Protein AF-A0A6L5YE89-F1 (afdb_monomer_lite)

Organism: NCBI:txid2605789

Structure (mmCIF, N/CA/C/O backbone):
data_AF-A0A6L5YE89-F1
#
_entry.id   AF-A0A6L5YE89-F1
#
loop_
_atom_site.group_PDB
_atom_site.id
_atom_site.type_symbol
_atom_site.label_atom_id
_atom_site.label_alt_id
_atom_site.label_comp_id
_atom_site.label_asym_id
_atom_site.label_entity_id
_atom_site.label_seq_id
_atom_site.pdbx_PDB_ins_code
_atom_site.Cartn_x
_atom_site.Cartn_y
_atom_site.Cartn_z
_atom_site.occupancy
_atom_site.B_iso_or_equiv
_atom_site.auth_seq_id
_atom_site.auth_comp_id
_atom_site.auth_asym_id
_atom_site.auth_atom_id
_atom_site.pdbx_PDB_model_num
ATOM 1 N N . MET A 1 1 ? -26.542 -18.245 15.545 1.00 42.38 1 MET A N 1
ATOM 2 C CA . MET A 1 1 ? -25.545 -17.377 14.879 1.00 42.38 1 MET A CA 1
ATOM 3 C C . MET A 1 1 ? -25.358 -16.134 15.733 1.00 42.38 1 MET A C 1
ATOM 5 O O . MET A 1 1 ? -26.327 -15.424 15.961 1.00 42.38 1 MET A O 1
ATOM 9 N N . LYS A 1 2 ? -24.168 -15.932 16.309 1.00 50.03 2 LYS A N 1
ATOM 10 C CA . LYS A 1 2 ? -23.885 -14.775 17.168 1.00 50.03 2 LYS A CA 1
ATOM 11 C C . LYS A 1 2 ? -23.713 -13.569 16.249 1.00 50.03 2 LYS A C 1
ATOM 13 O O . LYS A 1 2 ? -22.772 -13.545 15.466 1.00 50.03 2 LYS A O 1
ATOM 18 N N . ILE A 1 3 ? -24.688 -12.662 16.264 1.00 60.53 3 ILE A N 1
ATOM 19 C CA . ILE A 1 3 ? -24.706 -11.474 15.404 1.00 60.53 3 ILE A CA 1
ATOM 20 C C . ILE A 1 3 ? -23.417 -10.699 15.704 1.00 60.53 3 ILE A C 1
ATOM 22 O O . ILE A 1 3 ? -23.213 -10.333 16.867 1.00 60.53 3 ILE A O 1
ATOM 26 N N . PRO A 1 4 ? -22.509 -10.529 14.725 1.00 60.72 4 PRO A N 1
ATOM 27 C CA . PRO A 1 4 ? -21.267 -9.814 14.959 1.00 60.72 4 PRO A CA 1
ATOM 28 C C . PRO A 1 4 ? -21.609 -8.402 15.416 1.00 60.72 4 PRO A C 1
ATOM 30 O O . PRO A 1 4 ? -22.491 -7.740 14.864 1.00 60.72 4 PRO A O 1
ATOM 33 N N . ASN A 1 5 ? -20.949 -7.972 16.485 1.00 76.94 5 ASN A N 1
ATOM 34 C CA . ASN A 1 5 ? -21.165 -6.655 17.049 1.00 76.94 5 ASN A CA 1
ATOM 35 C C . ASN A 1 5 ? -20.821 -5.628 15.959 1.00 76.94 5 ASN A C 1
ATOM 37 O O . ASN A 1 5 ? -19.825 -5.791 15.259 1.00 76.94 5 ASN A O 1
ATOM 41 N N . VAL A 1 6 ? -21.622 -4.572 15.791 1.00 76.25 6 VAL A N 1
ATOM 42 C CA . VAL A 1 6 ? -21.454 -3.582 14.698 1.00 76.25 6 VAL A CA 1
ATOM 43 C C . VAL A 1 6 ? -20.019 -3.028 14.654 1.00 76.25 6 VAL A C 1
ATOM 45 O O . VAL A 1 6 ? -19.476 -2.712 13.599 1.00 76.25 6 VAL A O 1
ATOM 48 N N . ARG A 1 7 ? -19.366 -2.996 15.819 1.00 73.25 7 ARG A N 1
ATOM 49 C CA . ARG A 1 7 ? -17.965 -2.619 16.011 1.00 73.25 7 ARG A CA 1
ATOM 50 C C . ARG A 1 7 ? -16.969 -3.523 15.271 1.00 73.25 7 ARG A C 1
ATOM 52 O O . ARG A 1 7 ? -16.027 -2.995 14.691 1.00 73.25 7 ARG A O 1
ATOM 59 N N . ASP A 1 8 ? -17.180 -4.837 15.249 1.00 75.12 8 ASP A N 1
ATOM 60 C CA . ASP A 1 8 ? -16.308 -5.788 14.545 1.00 75.12 8 ASP A CA 1
ATOM 61 C C . ASP A 1 8 ? -16.380 -5.592 13.031 1.00 75.12 8 ASP A C 1
ATOM 63 O O . ASP A 1 8 ? -15.356 -5.584 12.352 1.00 75.12 8 ASP A O 1
ATOM 67 N N . ILE A 1 9 ? -17.583 -5.339 12.508 1.00 80.62 9 ILE A N 1
ATOM 68 C CA . ILE A 1 9 ? -17.803 -5.060 11.082 1.00 80.62 9 ILE A CA 1
ATOM 69 C C . ILE A 1 9 ? -17.055 -3.785 10.671 1.00 80.62 9 ILE A C 1
ATOM 71 O O . ILE A 1 9 ? -16.394 -3.759 9.634 1.00 80.62 9 ILE A O 1
ATOM 75 N N . ILE A 1 10 ? -17.102 -2.738 11.502 1.00 78.50 10 ILE A N 1
ATOM 76 C CA . ILE A 1 10 ? -16.397 -1.473 11.249 1.00 78.50 10 ILE A CA 1
ATOM 77 C C . ILE A 1 10 ? -14.875 -1.678 11.233 1.00 78.50 10 ILE A C 1
ATOM 79 O O . ILE A 1 10 ? -14.184 -1.125 10.374 1.00 78.50 10 ILE A O 1
ATOM 83 N N . VAL A 1 11 ? -14.342 -2.467 12.168 1.00 77.06 11 VAL A N 1
ATOM 84 C CA . VAL A 1 11 ? -12.905 -2.771 12.237 1.00 77.06 11 VAL A CA 1
ATOM 85 C C . VAL A 1 11 ? -12.473 -3.609 11.032 1.00 77.06 11 VAL A C 1
ATOM 87 O O . VAL A 1 11 ? -11.467 -3.291 10.400 1.00 77.06 11 VAL A O 1
ATOM 90 N N . PHE A 1 12 ? -13.264 -4.613 10.655 1.00 77.19 12 PHE A N 1
ATOM 91 C CA . PHE A 1 12 ? -12.993 -5.456 9.495 1.00 77.19 12 PHE A CA 1
ATOM 92 C C . PHE A 1 12 ? -12.995 -4.658 8.187 1.00 77.19 12 PHE A C 1
ATOM 94 O O . PHE A 1 12 ? -12.030 -4.731 7.429 1.00 77.19 12 PHE A O 1
ATOM 101 N N . SER A 1 13 ? -14.014 -3.822 7.954 1.00 76.75 13 SER A N 1
ATOM 102 C CA . SER A 1 13 ? -14.075 -2.961 6.763 1.00 76.75 13 SER A CA 1
ATOM 103 C C . SER A 1 13 ? -12.878 -2.011 6.675 1.00 76.75 13 SER A C 1
ATOM 105 O O . SER A 1 13 ? -12.369 -1.757 5.587 1.00 76.75 13 SER A O 1
ATOM 107 N N . ARG A 1 14 ? -12.371 -1.523 7.815 1.00 75.12 14 ARG A N 1
ATOM 108 C CA . ARG A 1 14 ? -11.145 -0.711 7.857 1.00 75.12 14 ARG A CA 1
ATOM 109 C C . ARG A 1 14 ? -9.899 -1.495 7.467 1.00 75.12 14 ARG A C 1
ATOM 111 O O . ARG A 1 14 ? -9.090 -0.983 6.700 1.00 75.12 14 ARG A O 1
ATOM 118 N N . ILE A 1 15 ? -9.742 -2.712 7.984 1.00 79.75 15 ILE A N 1
ATOM 119 C CA . ILE A 1 15 ? -8.604 -3.583 7.654 1.00 79.75 15 ILE A CA 1
ATOM 120 C C . ILE A 1 15 ? -8.622 -3.919 6.162 1.00 79.75 15 ILE A C 1
ATOM 122 O O . ILE A 1 15 ? -7.604 -3.788 5.486 1.00 79.75 15 ILE A O 1
ATOM 126 N N . VAL A 1 16 ? -9.793 -4.285 5.637 1.00 81.38 16 VAL A N 1
ATOM 127 C CA . VAL A 1 16 ? -9.988 -4.572 4.212 1.00 81.38 16 VAL A CA 1
ATOM 128 C C . VAL A 1 16 ? -9.718 -3.330 3.363 1.00 81.38 16 VAL A C 1
ATOM 130 O O . VAL A 1 16 ? -9.017 -3.430 2.361 1.00 81.38 16 VAL A O 1
ATOM 133 N N . GLY A 1 17 ? -10.188 -2.152 3.782 1.00 80.12 17 GLY A N 1
ATOM 134 C CA . GLY A 1 17 ? -9.912 -0.884 3.104 1.00 80.12 17 GLY A CA 1
ATOM 135 C C . GLY A 1 17 ? -8.419 -0.560 3.040 1.00 80.12 17 GLY A C 1
ATOM 136 O O . GLY A 1 17 ? -7.907 -0.255 1.967 1.00 80.12 17 GLY A O 1
ATOM 137 N N . ALA A 1 18 ? -7.694 -0.708 4.152 1.00 74.31 18 ALA A N 1
ATOM 138 C CA . ALA A 1 18 ? -6.246 -0.512 4.184 1.00 74.31 18 ALA A CA 1
ATOM 139 C C . ALA A 1 18 ? -5.512 -1.512 3.275 1.00 74.31 18 ALA A C 1
ATOM 141 O O . ALA A 1 18 ? -4.624 -1.121 2.518 1.00 74.31 18 ALA A O 1
ATOM 142 N N . ALA A 1 19 ? -5.912 -2.787 3.298 1.00 75.44 19 ALA A N 1
ATOM 143 C CA . ALA A 1 19 ? -5.332 -3.818 2.443 1.00 75.44 19 ALA A CA 1
ATOM 144 C C . ALA A 1 19 ? -5.581 -3.543 0.950 1.00 75.44 19 ALA A C 1
ATOM 146 O O . ALA A 1 19 ? -4.647 -3.635 0.152 1.00 75.44 19 ALA A O 1
ATOM 147 N N . LEU A 1 20 ? -6.804 -3.152 0.567 1.00 80.25 20 LEU A N 1
ATOM 148 C CA . LEU A 1 20 ? -7.128 -2.770 -0.812 1.00 80.25 20 LEU A CA 1
ATOM 149 C C . LEU A 1 20 ? -6.335 -1.545 -1.263 1.00 80.25 20 LEU A C 1
ATOM 151 O O . LEU A 1 20 ? -5.884 -1.502 -2.403 1.00 80.25 20 LEU A O 1
ATOM 155 N N . LEU A 1 21 ? -6.147 -0.567 -0.381 1.00 76.50 21 LEU A N 1
ATOM 156 C CA . LEU A 1 21 ? -5.424 0.660 -0.694 1.00 76.50 21 LEU A CA 1
ATOM 157 C C . LEU A 1 21 ? -3.939 0.369 -0.945 1.00 76.50 21 LEU A C 1
ATOM 159 O O . LEU A 1 21 ? -3.390 0.787 -1.965 1.00 76.50 21 LEU A O 1
ATOM 163 N N . VAL A 1 22 ? -3.311 -0.434 -0.080 1.00 75.69 22 VAL A N 1
ATOM 164 C CA . VAL A 1 22 ? -1.935 -0.918 -0.281 1.00 75.69 22 VAL A CA 1
ATOM 165 C C . VAL A 1 22 ? -1.827 -1.706 -1.586 1.00 75.69 22 VAL A C 1
ATOM 167 O O . VAL A 1 22 ? -0.925 -1.454 -2.383 1.00 75.69 22 VAL A O 1
ATOM 170 N N . CYS A 1 23 ? -2.765 -2.623 -1.833 1.00 77.69 23 CYS A N 1
ATOM 171 C CA . CYS A 1 23 ? -2.782 -3.440 -3.041 1.00 77.69 23 CYS A CA 1
ATOM 172 C C . CYS A 1 23 ? -2.937 -2.580 -4.308 1.00 77.69 23 CYS A C 1
ATOM 174 O O . CYS A 1 23 ? -2.210 -2.783 -5.278 1.00 77.69 23 CYS A O 1
ATOM 176 N N . GLY A 1 24 ? -3.810 -1.569 -4.279 1.00 77.81 24 GLY A N 1
ATOM 177 C CA . GLY A 1 24 ? -4.037 -0.634 -5.381 1.00 77.81 24 GLY A CA 1
ATOM 178 C C . GLY A 1 24 ? -2.801 0.196 -5.726 1.00 77.81 24 GLY A C 1
ATOM 179 O O . GLY A 1 24 ? -2.475 0.344 -6.902 1.00 77.81 24 GLY A O 1
ATOM 180 N N . TYR A 1 25 ? -2.054 0.669 -4.727 1.00 73.62 25 TYR A N 1
ATOM 181 C CA . TYR A 1 25 ? -0.784 1.361 -4.968 1.00 73.62 25 TYR A CA 1
ATOM 182 C C . TYR A 1 25 ? 0.304 0.434 -5.520 1.00 73.62 25 TYR A C 1
ATOM 184 O O . TYR A 1 25 ? 1.068 0.840 -6.396 1.00 73.62 25 TYR A O 1
ATOM 192 N N . LEU A 1 26 ? 0.361 -0.812 -5.044 1.00 72.88 26 LEU A N 1
ATOM 193 C CA . LEU A 1 26 ? 1.303 -1.823 -5.532 1.00 72.88 26 LEU A CA 1
ATOM 194 C C . LEU A 1 26 ? 1.031 -2.171 -7.000 1.00 72.88 26 LEU A C 1
ATOM 196 O O . LEU A 1 26 ? 1.942 -2.138 -7.826 1.00 72.88 26 LEU A O 1
ATOM 200 N N . LEU A 1 27 ? -0.234 -2.442 -7.331 1.00 78.31 27 LEU A N 1
ATOM 201 C CA . LEU A 1 27 ? -0.690 -2.683 -8.699 1.00 78.31 27 LEU A CA 1
ATOM 202 C C . LEU A 1 27 ? -0.467 -1.452 -9.580 1.00 78.31 27 LEU A C 1
ATOM 204 O O . LEU A 1 27 ? 0.045 -1.594 -10.685 1.00 78.31 27 LEU A O 1
ATOM 208 N N . GLY A 1 28 ? -0.775 -0.251 -9.085 1.00 76.81 28 GLY A N 1
ATOM 209 C CA . GLY A 1 28 ? -0.554 1.007 -9.797 1.00 76.81 28 GLY A CA 1
ATOM 210 C C . GLY A 1 28 ? 0.919 1.240 -10.135 1.00 76.81 28 GLY A C 1
ATOM 211 O O . GLY A 1 28 ? 1.252 1.469 -11.297 1.00 76.81 28 GLY A O 1
ATOM 212 N N . GLY A 1 29 ? 1.818 1.103 -9.155 1.00 69.19 29 GLY A N 1
ATOM 213 C CA . GLY A 1 29 ? 3.263 1.232 -9.364 1.00 69.19 29 GLY A CA 1
ATOM 214 C C . GLY A 1 29 ? 3.817 0.183 -10.332 1.00 69.19 29 GLY A C 1
ATOM 215 O O . GLY A 1 29 ? 4.648 0.499 -11.186 1.00 69.19 29 GLY A O 1
ATOM 216 N N . LEU A 1 30 ? 3.308 -1.051 -10.263 1.00 71.19 30 LEU A N 1
ATOM 217 C CA . LEU A 1 30 ? 3.716 -2.142 -11.147 1.00 71.19 30 LEU A CA 1
ATOM 218 C C . LEU A 1 30 ? 3.196 -1.951 -12.581 1.00 71.19 30 LEU A C 1
ATOM 220 O O . LEU A 1 30 ? 3.939 -2.182 -13.534 1.00 71.19 30 LEU A O 1
ATOM 224 N N . PHE A 1 31 ? 1.960 -1.475 -12.748 1.00 74.31 31 PHE A N 1
ATOM 225 C CA . PHE A 1 31 ? 1.363 -1.201 -14.056 1.00 74.31 31 PHE A CA 1
ATOM 226 C C . PHE A 1 31 ? 2.042 -0.013 -14.745 1.00 74.31 31 PHE A C 1
ATOM 228 O O . PHE A 1 31 ? 2.407 -0.105 -15.916 1.00 74.31 31 PHE A O 1
ATOM 235 N N . ILE A 1 32 ? 2.301 1.070 -14.006 1.00 69.81 32 ILE A N 1
ATOM 236 C CA . ILE A 1 32 ? 3.042 2.239 -14.500 1.00 69.81 32 ILE A CA 1
ATOM 237 C C . ILE A 1 32 ? 4.475 1.852 -14.876 1.00 69.81 32 ILE A C 1
ATOM 239 O O . ILE A 1 32 ? 4.925 2.184 -15.973 1.00 69.81 32 ILE A O 1
ATOM 243 N N . GLY A 1 33 ? 5.164 1.083 -14.024 1.00 66.44 33 GLY A N 1
ATOM 244 C CA . GLY A 1 33 ? 6.514 0.591 -14.303 1.00 66.44 33 GLY A CA 1
ATOM 245 C C . GLY A 1 33 ? 6.575 -0.296 -15.551 1.00 66.44 33 GLY A C 1
ATOM 246 O O . GLY A 1 33 ? 7.479 -0.147 -16.371 1.00 66.44 33 GLY A O 1
ATOM 247 N N . ARG A 1 34 ? 5.582 -1.174 -15.753 1.00 69.06 34 ARG A N 1
ATOM 248 C CA . ARG A 1 34 ? 5.464 -2.010 -16.962 1.00 69.06 34 ARG A CA 1
ATOM 249 C C . ARG A 1 34 ? 5.146 -1.195 -18.214 1.00 69.06 34 ARG A C 1
ATOM 251 O O . ARG A 1 34 ? 5.721 -1.468 -19.263 1.00 69.06 34 ARG A O 1
ATOM 258 N N . CYS A 1 35 ? 4.281 -0.189 -18.106 1.00 69.19 35 CYS A N 1
ATOM 259 C CA . CYS A 1 35 ? 3.925 0.697 -19.215 1.00 69.19 35 CYS A CA 1
ATO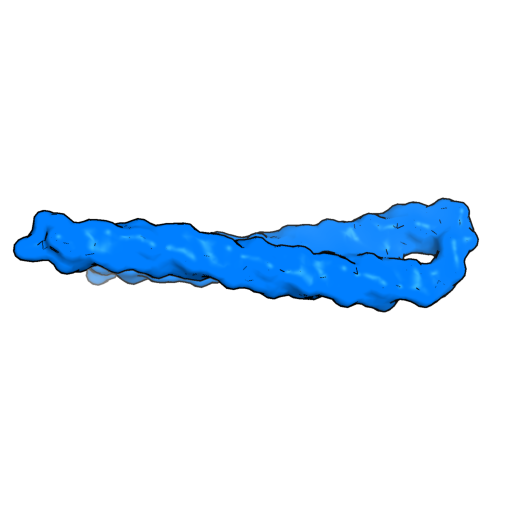M 260 C C . CYS A 1 35 ? 5.125 1.554 -19.666 1.00 69.19 35 CYS A C 1
ATOM 262 O O . CYS A 1 35 ? 5.346 1.744 -20.862 1.00 69.19 35 CYS A O 1
ATOM 264 N N . PHE A 1 36 ? 5.961 1.996 -18.720 1.00 64.88 36 PHE A N 1
ATOM 265 C CA . PHE A 1 36 ? 7.231 2.669 -19.011 1.00 64.88 36 PHE A CA 1
ATOM 266 C C . PHE A 1 36 ? 8.253 1.736 -19.669 1.00 64.88 36 PHE A C 1
ATOM 268 O O . PHE A 1 36 ? 8.879 2.117 -20.659 1.00 64.88 36 PHE A O 1
ATOM 275 N N . LEU A 1 37 ? 8.380 0.497 -19.182 1.00 64.62 37 LEU A N 1
ATOM 276 C CA . LEU A 1 37 ? 9.279 -0.497 -19.776 1.00 64.62 37 LEU A CA 1
ATOM 277 C C . LEU A 1 37 ? 8.896 -0.821 -21.230 1.00 64.62 37 LEU A C 1
ATOM 279 O O . LEU A 1 37 ? 9.762 -0.909 -22.095 1.00 64.62 37 LEU A O 1
ATOM 283 N N . ALA A 1 38 ? 7.593 -0.941 -21.508 1.00 67.56 38 ALA A N 1
ATOM 284 C CA . ALA A 1 38 ? 7.062 -1.186 -22.851 1.00 67.56 38 ALA A CA 1
ATOM 285 C C . ALA A 1 38 ? 7.329 -0.028 -23.832 1.00 67.56 38 ALA A C 1
ATOM 287 O O . ALA A 1 38 ? 7.358 -0.242 -25.040 1.00 67.56 38 ALA A O 1
ATOM 288 N N . ARG A 1 39 ? 7.566 1.189 -23.324 1.00 71.25 39 ARG A N 1
ATOM 289 C CA . ARG A 1 39 ? 7.974 2.368 -24.108 1.00 71.25 39 ARG A CA 1
ATOM 290 C C . ARG A 1 39 ? 9.488 2.469 -24.346 1.00 71.25 39 ARG A C 1
ATOM 292 O O . ARG A 1 39 ? 9.927 3.443 -24.945 1.00 71.25 39 ARG A O 1
ATOM 299 N N . GLY A 1 40 ? 10.279 1.487 -23.902 1.00 67.44 40 GLY A N 1
ATOM 300 C CA . GLY A 1 40 ? 11.730 1.447 -24.120 1.00 67.44 40 GLY A CA 1
ATOM 301 C C . GLY A 1 40 ? 12.557 2.193 -23.069 1.00 67.44 40 GLY A C 1
ATOM 302 O O . GLY A 1 40 ? 13.737 2.452 -23.294 1.00 67.44 40 GLY A O 1
ATOM 303 N N . TYR A 1 41 ? 11.965 2.544 -21.921 1.00 61.31 41 TYR A N 1
ATOM 304 C CA . TYR A 1 41 ? 12.703 3.180 -20.830 1.00 61.31 41 TYR A CA 1
ATOM 305 C C . TYR A 1 41 ? 13.655 2.196 -20.120 1.00 61.31 41 TYR A C 1
ATOM 307 O O . TYR A 1 41 ? 13.357 1.003 -20.011 1.00 61.31 41 TYR A O 1
ATOM 315 N N . PRO A 1 42 ? 14.800 2.687 -19.603 1.00 64.69 42 PRO A N 1
ATOM 316 C CA . PRO A 1 42 ? 15.815 1.863 -18.954 1.00 64.69 42 PRO A CA 1
ATOM 317 C C . PRO A 1 42 ? 15.261 1.134 -17.725 1.00 64.69 42 PRO A C 1
ATOM 319 O O . PRO A 1 42 ? 14.463 1.685 -16.965 1.00 64.69 42 PRO A O 1
ATOM 322 N N . GLN A 1 43 ? 15.743 -0.091 -17.493 1.00 65.50 43 GLN A N 1
ATOM 323 C CA . GLN A 1 43 ? 15.244 -1.053 -16.493 1.00 65.50 43 GLN A CA 1
ATOM 324 C C . GLN A 1 43 ? 15.195 -0.523 -15.044 1.00 65.50 43 GLN A C 1
ATOM 326 O O . GLN A 1 43 ? 14.456 -1.054 -14.218 1.00 65.50 43 GLN A O 1
ATOM 331 N N . TRP A 1 44 ? 15.914 0.562 -14.748 1.00 66.31 44 TRP A N 1
ATOM 332 C CA . TRP A 1 44 ? 15.902 1.271 -13.464 1.00 66.31 44 TRP A CA 1
ATOM 333 C C . TRP A 1 44 ? 14.593 2.031 -13.179 1.00 66.31 44 TRP A C 1
ATOM 335 O O . TRP A 1 44 ? 14.333 2.394 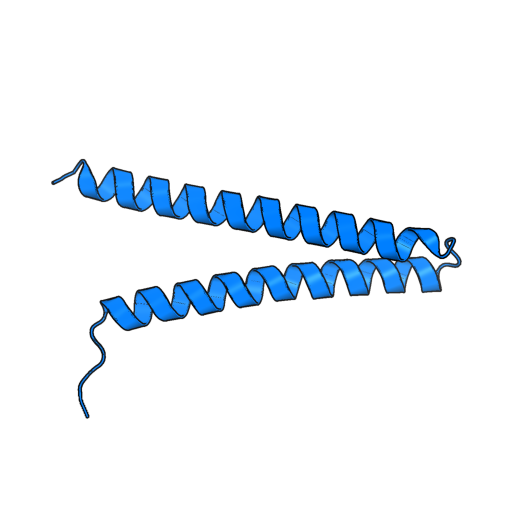-12.034 1.00 66.31 44 TRP A O 1
ATOM 345 N N . THR A 1 45 ? 13.728 2.242 -14.178 1.00 66.75 45 THR A N 1
ATOM 346 C CA . THR A 1 45 ? 12.406 2.871 -13.976 1.00 66.75 45 THR A CA 1
ATOM 347 C C . THR A 1 45 ? 11.417 1.975 -13.231 1.00 66.75 45 THR A C 1
ATOM 349 O O . THR A 1 45 ? 10.560 2.488 -12.513 1.00 66.75 45 THR A O 1
ATOM 352 N N . LEU A 1 46 ? 11.557 0.649 -13.332 1.00 64.38 46 LEU A N 1
ATOM 353 C CA . LEU A 1 46 ? 10.741 -0.319 -12.591 1.00 64.38 46 LEU A CA 1
ATOM 354 C C . LEU A 1 46 ? 10.904 -0.193 -11.065 1.00 64.38 46 LEU A C 1
ATOM 356 O O . LEU A 1 46 ? 9.891 0.006 -10.391 1.00 64.38 46 LEU A O 1
ATOM 360 N N . PRO A 1 47 ? 12.127 -0.267 -10.497 1.00 69.38 47 PRO A N 1
ATOM 361 C CA . PRO A 1 47 ? 12.316 -0.097 -9.061 1.00 69.38 47 PRO A CA 1
ATOM 362 C C . PRO A 1 47 ? 11.963 1.320 -8.598 1.00 69.38 47 PRO A C 1
ATOM 364 O O . PRO A 1 47 ? 11.376 1.457 -7.531 1.00 69.38 47 PRO A O 1
ATOM 367 N N . LEU A 1 48 ? 12.214 2.364 -9.401 1.00 73.12 48 LEU A N 1
ATOM 368 C CA . LEU A 1 48 ? 11.809 3.735 -9.056 1.00 73.12 48 LEU A CA 1
ATOM 369 C C . LEU A 1 48 ? 10.283 3.895 -8.965 1.00 73.12 48 LEU A C 1
ATOM 371 O O . LEU A 1 48 ? 9.792 4.499 -8.016 1.00 73.12 48 LEU A O 1
ATOM 375 N N . CYS A 1 49 ? 9.527 3.330 -9.913 1.00 68.00 49 CYS A N 1
ATOM 376 C CA . CYS A 1 49 ? 8.061 3.345 -9.871 1.00 68.00 49 CYS A CA 1
ATOM 377 C C . CYS A 1 49 ? 7.509 2.516 -8.711 1.00 68.00 49 CYS A C 1
ATOM 379 O O . CYS A 1 49 ? 6.521 2.911 -8.098 1.00 68.00 49 CYS A O 1
ATOM 381 N N . LEU A 1 50 ? 8.148 1.392 -8.378 1.00 68.31 50 LEU A N 1
ATOM 382 C CA . LEU A 1 50 ? 7.796 0.597 -7.202 1.00 68.31 50 LEU A CA 1
ATOM 383 C C . LEU A 1 50 ? 8.052 1.364 -5.905 1.00 68.31 50 LEU A C 1
ATOM 385 O O . LEU A 1 50 ? 7.181 1.384 -5.045 1.00 68.31 50 LEU A O 1
ATOM 389 N N . ILE A 1 51 ? 9.198 2.036 -5.779 1.00 76.06 51 ILE A N 1
ATOM 390 C CA . ILE A 1 51 ? 9.522 2.878 -4.620 1.00 76.06 51 ILE A CA 1
ATOM 391 C C . ILE A 1 51 ? 8.542 4.051 -4.531 1.00 76.06 51 ILE A C 1
ATOM 393 O O . ILE A 1 51 ? 8.016 4.317 -3.456 1.00 76.06 51 ILE A O 1
ATOM 397 N N . ALA A 1 52 ? 8.224 4.709 -5.647 1.00 72.75 52 ALA A N 1
ATOM 398 C CA . ALA A 1 52 ? 7.230 5.779 -5.686 1.00 72.75 52 ALA A CA 1
ATOM 399 C C . ALA A 1 52 ? 5.823 5.277 -5.313 1.00 72.75 52 ALA A C 1
ATOM 401 O O . ALA A 1 52 ? 5.120 5.935 -4.549 1.00 72.75 52 ALA A O 1
ATOM 402 N N . GLY A 1 53 ? 5.429 4.092 -5.790 1.00 72.50 53 GLY A N 1
ATOM 403 C CA . GLY A 1 53 ? 4.180 3.429 -5.415 1.00 72.50 53 GLY A CA 1
ATOM 404 C C . GLY A 1 53 ? 4.144 3.048 -3.934 1.00 72.50 53 GLY A C 1
ATOM 405 O O . GLY A 1 53 ? 3.129 3.258 -3.277 1.00 72.50 53 GLY A O 1
ATOM 406 N N . LEU A 1 54 ? 5.262 2.573 -3.380 1.00 73.12 54 LEU A N 1
ATOM 407 C CA . LEU A 1 54 ? 5.411 2.234 -1.964 1.00 73.12 54 LEU A CA 1
ATOM 408 C C . LEU A 1 54 ? 5.350 3.482 -1.074 1.00 73.12 54 LEU A C 1
ATOM 410 O O . LEU A 1 54 ? 4.653 3.484 -0.065 1.00 73.12 54 LEU A O 1
ATOM 414 N N . ILE A 1 55 ? 6.034 4.560 -1.465 1.00 77.19 55 ILE A N 1
ATOM 415 C CA . ILE A 1 55 ? 5.987 5.859 -0.784 1.00 77.19 55 ILE A CA 1
ATOM 416 C C . ILE A 1 55 ? 4.566 6.423 -0.849 1.00 77.19 55 ILE A C 1
ATOM 418 O O . ILE A 1 55 ? 4.040 6.865 0.167 1.00 77.19 55 ILE A O 1
ATOM 422 N N . GLY A 1 56 ? 3.910 6.350 -2.009 1.00 72.94 56 GLY A N 1
ATOM 423 C CA . GLY A 1 56 ? 2.515 6.754 -2.176 1.00 72.94 56 GLY A CA 1
ATOM 424 C C . GLY A 1 56 ? 1.554 5.947 -1.299 1.00 72.94 56 GLY A C 1
ATOM 425 O O . GLY A 1 56 ? 0.692 6.536 -0.649 1.00 72.94 56 GLY A O 1
ATOM 426 N N . ALA A 1 57 ? 1.746 4.628 -1.203 1.00 70.56 57 ALA A N 1
ATOM 427 C CA . ALA A 1 57 ? 0.982 3.760 -0.308 1.00 70.56 57 ALA A CA 1
ATOM 428 C C . ALA A 1 57 ? 1.196 4.141 1.161 1.00 70.56 57 ALA A C 1
ATOM 430 O O . ALA A 1 57 ? 0.245 4.183 1.940 1.00 70.56 57 ALA A O 1
ATOM 431 N N . LEU A 1 58 ? 2.442 4.444 1.534 1.00 73.75 58 LEU A N 1
ATOM 432 C CA . LEU A 1 58 ? 2.810 4.824 2.892 1.00 73.75 58 LEU A CA 1
ATOM 433 C C . LEU A 1 58 ? 2.213 6.186 3.267 1.00 73.75 58 LEU A C 1
ATOM 435 O O . LEU A 1 58 ? 1.613 6.316 4.330 1.00 73.75 58 LEU A O 1
ATOM 439 N N . LEU A 1 59 ? 2.312 7.186 2.385 1.00 73.12 59 LEU A N 1
ATOM 440 C CA . LEU A 1 59 ? 1.711 8.501 2.602 1.00 73.12 59 LEU A CA 1
ATOM 441 C C . LEU A 1 59 ? 0.186 8.411 2.663 1.00 73.12 59 LEU A C 1
ATOM 443 O O . LEU A 1 59 ? -0.390 8.887 3.638 1.00 73.12 59 LEU A O 1
ATOM 447 N N . SER A 1 60 ? -0.471 7.774 1.692 1.00 67.62 60 SER A N 1
ATOM 448 C CA . SER A 1 60 ? -1.933 7.631 1.712 1.00 67.62 60 SER A CA 1
ATOM 449 C C . SER A 1 60 ? -2.416 6.830 2.918 1.00 67.62 60 SER A C 1
ATOM 451 O O . SER A 1 60 ? -3.391 7.222 3.555 1.00 67.62 60 SER A O 1
ATOM 453 N N . GLY A 1 61 ? -1.691 5.780 3.315 1.00 70.56 61 GLY A N 1
ATOM 454 C CA . GLY A 1 61 ? -1.967 5.038 4.544 1.00 70.56 61 GLY A CA 1
ATOM 455 C C . GLY A 1 61 ? -1.880 5.914 5.796 1.00 70.56 61 GLY A C 1
ATOM 456 O O . GLY A 1 61 ? -2.762 5.853 6.649 1.00 70.56 61 GLY A O 1
ATOM 457 N N . VAL A 1 62 ? -0.866 6.780 5.897 1.00 71.12 62 VAL A N 1
ATOM 458 C CA . VAL A 1 62 ? -0.695 7.714 7.025 1.00 71.12 62 VAL A CA 1
ATOM 459 C C . VAL A 1 62 ? -1.747 8.830 7.014 1.00 71.12 62 VAL A C 1
ATOM 461 O O . VAL A 1 62 ? -2.219 9.227 8.082 1.00 71.12 62 VAL A O 1
ATOM 464 N N . TYR A 1 63 ? -2.147 9.329 5.840 1.00 70.31 63 TYR A N 1
ATOM 465 C CA . TYR A 1 63 ? -3.203 10.338 5.701 1.00 70.31 63 TYR A CA 1
ATOM 466 C C . TYR A 1 63 ? -4.574 9.793 6.106 1.00 70.31 63 TYR A C 1
ATOM 468 O O . TYR A 1 63 ? -5.269 10.439 6.892 1.00 70.31 63 TYR A O 1
ATOM 476 N N . GLU A 1 64 ? -4.932 8.593 5.649 1.00 66.81 64 GLU A N 1
ATOM 477 C CA . GLU A 1 64 ? -6.157 7.902 6.064 1.00 66.81 64 GLU A CA 1
ATOM 478 C C . GLU A 1 64 ? -6.157 7.638 7.574 1.00 66.81 64 GLU A C 1
ATOM 480 O O . GLU A 1 64 ? -7.128 7.949 8.268 1.00 66.81 64 GLU A O 1
ATOM 485 N N . LEU A 1 65 ? -5.029 7.178 8.130 1.00 67.31 65 LEU A N 1
ATOM 486 C CA . LEU A 1 65 ? -4.897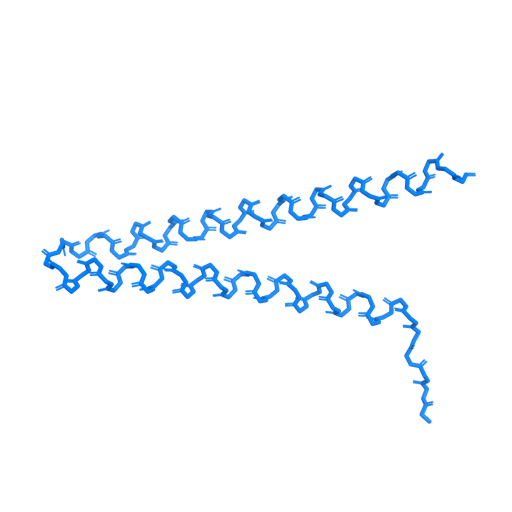 6.985 9.574 1.00 67.31 65 LEU A CA 1
ATOM 487 C C . LEU A 1 65 ? -5.089 8.299 10.340 1.00 67.31 65 LEU A C 1
ATOM 489 O O . LEU A 1 65 ? -5.808 8.322 11.335 1.00 67.31 65 LEU A O 1
ATOM 493 N N . LYS A 1 66 ? -4.483 9.401 9.878 1.00 67.75 66 LYS A N 1
ATOM 494 C CA . LYS A 1 66 ? -4.634 10.732 10.486 1.00 67.75 66 LYS A CA 1
ATOM 495 C C . LYS A 1 66 ? -6.067 11.248 10.406 1.00 67.75 66 LYS A C 1
ATOM 497 O O . LYS A 1 66 ? -6.551 11.788 11.396 1.00 67.75 66 LYS A O 1
ATOM 502 N N . SER A 1 67 ? -6.727 11.084 9.263 1.00 66.25 67 SER A N 1
ATOM 503 C CA . SER A 1 67 ? -8.136 11.431 9.041 1.00 66.25 67 SER A CA 1
ATOM 504 C C . SER A 1 67 ? -9.037 10.706 10.046 1.00 66.25 67 SER A C 1
ATOM 506 O O . SER A 1 67 ? -9.796 11.328 10.794 1.00 66.25 67 SER A O 1
ATOM 508 N N . ILE A 1 68 ? -8.851 9.392 10.161 1.00 66.62 68 ILE A N 1
ATOM 509 C CA . ILE A 1 68 ? -9.580 8.530 11.090 1.00 66.62 68 ILE A CA 1
ATOM 510 C C . ILE A 1 68 ? -9.301 8.915 12.547 1.00 66.62 68 ILE A C 1
ATOM 512 O O . ILE A 1 68 ? -10.230 9.019 13.352 1.00 66.62 68 ILE A O 1
ATOM 516 N N . LEU A 1 69 ? -8.036 9.148 12.899 1.00 69.62 69 LEU A N 1
ATOM 517 C CA . LEU A 1 69 ? -7.641 9.515 14.256 1.00 69.62 69 LEU A CA 1
ATOM 518 C C . LEU A 1 69 ? -8.192 10.892 14.643 1.00 69.62 69 LEU A C 1
ATOM 520 O O . LEU A 1 69 ? -8.654 11.075 15.766 1.00 69.62 69 LEU A O 1
ATOM 524 N N . ALA A 1 70 ? -8.180 11.849 13.713 1.00 71.69 70 ALA A N 1
ATOM 525 C CA . ALA A 1 70 ? -8.762 13.172 13.902 1.00 71.69 70 ALA A CA 1
ATOM 526 C C . ALA A 1 70 ? -10.280 13.089 14.105 1.00 71.69 70 ALA A C 1
ATOM 528 O O . ALA A 1 70 ? -10.814 13.783 14.970 1.00 71.69 70 ALA A O 1
ATOM 529 N N . MET A 1 71 ? -10.962 12.202 13.374 1.00 68.94 71 MET A N 1
ATOM 530 C CA . MET A 1 71 ? -12.396 11.959 13.532 1.00 68.94 71 MET A CA 1
ATOM 531 C C . MET A 1 71 ? -12.725 11.350 14.904 1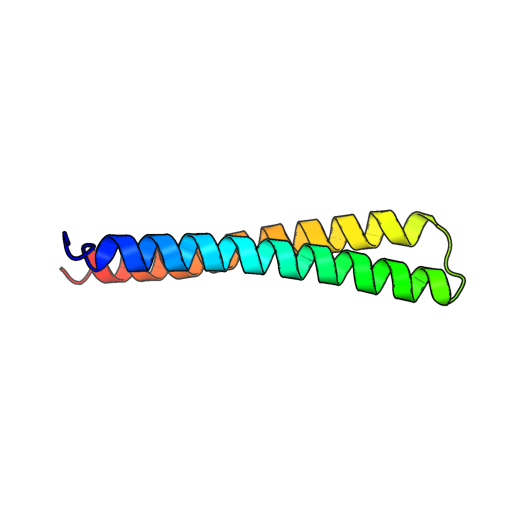.00 68.94 71 MET A C 1
ATOM 533 O O . MET A 1 71 ? -13.589 11.864 15.609 1.00 68.94 71 MET A O 1
ATOM 537 N N . ILE A 1 72 ? -11.983 10.322 15.337 1.00 70.19 72 ILE A N 1
ATOM 538 C CA . ILE A 1 72 ? -12.157 9.681 16.656 1.00 70.19 72 ILE A CA 1
ATOM 539 C C . ILE A 1 72 ? -11.836 10.655 17.798 1.00 70.19 72 ILE A C 1
ATOM 541 O O . ILE A 1 72 ? -12.533 10.690 18.811 1.00 70.19 72 ILE A O 1
ATOM 545 N N . ARG A 1 73 ? -10.786 11.470 17.644 1.00 73.94 73 ARG A N 1
ATOM 546 C CA . ARG A 1 73 ? -10.399 12.483 18.634 1.00 73.94 73 ARG A CA 1
ATOM 547 C C . ARG A 1 73 ? -11.489 13.536 18.814 1.00 73.94 73 ARG A C 1
ATOM 549 O O . ARG A 1 73 ? -11.729 13.958 19.939 1.00 73.94 73 ARG A O 1
ATOM 556 N N . ARG A 1 74 ? -12.152 13.927 17.721 1.00 66.69 74 ARG A N 1
ATOM 557 C CA . ARG A 1 74 ? -13.259 14.889 17.736 1.00 66.69 74 ARG A CA 1
ATOM 558 C C . ARG A 1 74 ? -14.501 14.309 18.428 1.00 66.69 74 ARG A C 1
ATOM 560 O O . ARG A 1 74 ? -15.117 15.003 19.225 1.00 66.69 74 ARG A O 1
ATOM 567 N N . ASP A 1 75 ? -14.804 13.030 18.206 1.00 65.38 75 ASP A N 1
ATOM 568 C CA . ASP A 1 75 ? -15.916 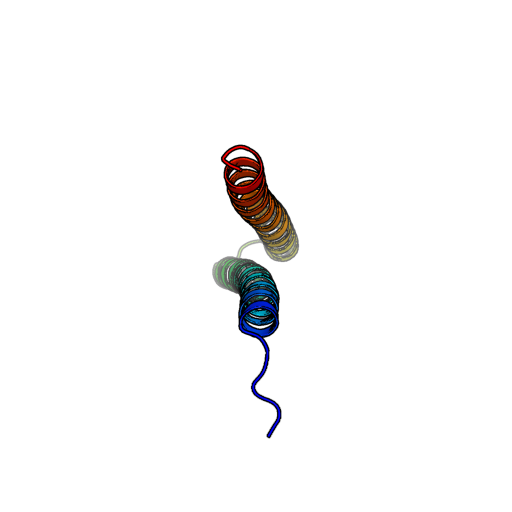12.322 18.864 1.00 65.38 75 ASP A CA 1
ATOM 569 C C . ASP A 1 75 ? -15.710 12.182 20.387 1.00 65.38 75 ASP A C 1
ATOM 571 O O . ASP A 1 75 ? -16.628 12.383 21.178 1.00 65.38 75 ASP A O 1
ATOM 575 N N . ARG A 1 76 ? -14.465 11.937 20.821 1.00 60.47 76 ARG A N 1
ATOM 576 C CA 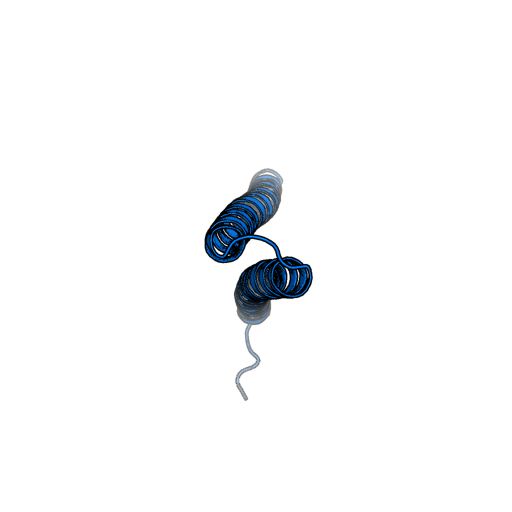. ARG A 1 76 ? -14.074 11.890 22.244 1.00 60.47 76 ARG A CA 1
ATOM 577 C C . ARG A 1 76 ? -14.109 13.239 22.960 1.00 60.47 76 ARG A C 1
ATOM 579 O O . ARG A 1 76 ? -14.155 13.231 24.181 1.00 60.47 76 ARG A O 1
ATOM 586 N N . GLN A 1 77 ? -14.026 14.351 22.233 1.00 69.19 77 GLN A N 1
ATOM 587 C CA . GLN A 1 77 ? -14.049 15.701 22.807 1.00 69.19 77 GLN A CA 1
ATOM 588 C C . GLN A 1 77 ? -15.474 16.270 22.923 1.00 69.19 77 GLN A C 1
ATOM 590 O O . GLN A 1 77 ? -15.681 17.254 23.623 1.00 69.19 77 GLN A O 1
ATOM 595 N N . ASN A 1 78 ? -16.438 15.679 22.210 1.00 58.44 78 ASN A N 1
ATOM 596 C CA . ASN A 1 78 ? -17.845 16.085 22.217 1.00 58.44 78 ASN A CA 1
ATOM 597 C C . ASN A 1 78 ? -18.707 15.256 23.194 1.00 58.44 78 ASN A C 1
ATOM 599 O O . ASN A 1 78 ? -19.932 15.358 23.183 1.00 58.44 78 ASN A O 1
ATOM 603 N N . ARG A 1 79 ? -18.064 14.411 24.006 1.00 49.91 79 ARG A N 1
ATOM 604 C CA . ARG A 1 79 ? -18.626 13.749 25.187 1.00 49.91 79 ARG A CA 1
ATOM 605 C C . ARG A 1 79 ? -17.994 14.333 26.436 1.00 49.91 79 ARG A C 1
ATOM 607 O O . ARG A 1 79 ? -18.709 14.354 27.456 1.00 49.91 79 ARG A O 1
#

Secondary structure (DSSP, 8-state):
--PPPHHHHHHHHHHHHHHHHHHHHHHHHHHHHHHHHHTT--TTHHHHHHHHHHHHHHHHHHHHHHHHHHHHHHHHH--

Radius of gyration: 18.16 Å; chains: 1; bounding box: 41×34×49 Å

Sequence (79 aa):
MKIPNVRDIIVFSRIVGAALLVCGYLLGGLFIGRCFLARGYPQWTLPLCLIAGLIGALLSGVYELKSILAMIRRDRQNR

Foldseek 3Di:
DPDPDVVVVVVVVVVVVLVVLLVVLQVVLQVVLVVCVVVVDDNVSSVVSNVVSNVVSVVVSVVVVVVVVVVVVVVVVVD

pLDDT: mean 70.31, std 6.94, range [42.38, 81.38]